Protein AF-X1JPB6-F1 (afdb_monomer)

Radius of gyration: 13.12 Å; Cα contacts (8 Å, |Δi|>4): 41; chains: 1; bounding box: 34×22×32 Å

Secondary structure (DSSP, 8-state):
-HHHHHHHHHHHHHHHHHHH----SSSHHHHHHHHTTT-HHHHHHHHHHHHHHHHHHHHH-

Sequence (61 aa):
MIYQAIGIGIVVSFAFYEIVGLSPGGIVVPGYIALFLDQPIRILVTLLVALLTYFAVKMLS

Solvent-accessible surface area (backbone atoms only — not comparable to full-atom values): 3419 Å² total; per-residue (Å²): 110,69,70,56,13,47,52,50,2,44,53,49,35,52,53,47,26,72,75,69,72,48,79,76,86,53,49,58,61,46,19,51,49,47,65,38,64,92,37,61,67,60,51,51,51,51,54,50,52,51,51,52,50,53,50,55,52,63,76,74,108

InterPro domains:
  IPR008338 Capsule biosynthesis protein CapC [PF14102] (8-61)

Foldseek 3Di:
DLVVLLVQLVVVQVVCCVVVVDRPVDSPVSSVCSVCVVPVVVVVVVVVVVVVVVVVVVVVD

Organism: NCBI:txid412755

Structure (mmCIF, N/CA/C/O backbone):
data_AF-X1JPB6-F1
#
_entry.id   AF-X1JPB6-F1
#
loop_
_atom_site.group_PDB
_atom_site.id
_atom_site.type_symbol
_atom_site.label_atom_id
_atom_site.label_alt_id
_atom_site.label_comp_id
_atom_site.label_asym_id
_atom_site.label_ent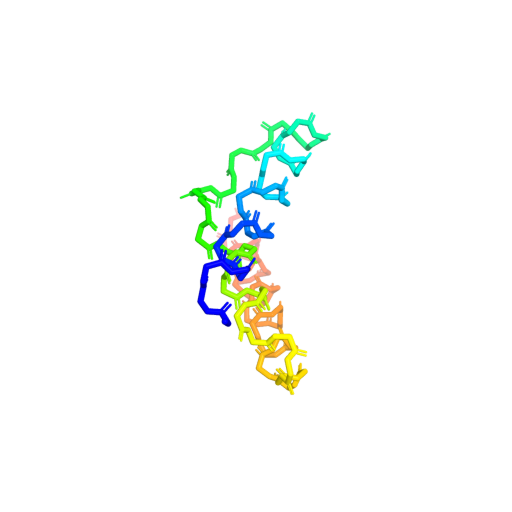ity_id
_atom_site.label_seq_id
_atom_site.pdbx_PDB_ins_code
_atom_site.Cartn_x
_atom_site.Cartn_y
_atom_site.Cartn_z
_atom_site.occupancy
_atom_site.B_iso_or_equiv
_atom_site.auth_seq_id
_atom_site.auth_comp_id
_atom_site.auth_asym_id
_atom_site.auth_atom_id
_atom_site.pdbx_PDB_model_num
ATOM 1 N N . MET A 1 1 ? 12.725 -5.325 -14.053 1.00 68.25 1 MET A N 1
ATOM 2 C CA . MET A 1 1 ? 11.345 -5.350 -13.528 1.00 68.25 1 MET A CA 1
ATOM 3 C C . MET A 1 1 ? 11.309 -5.193 -12.010 1.00 68.25 1 MET A C 1
ATOM 5 O O . MET A 1 1 ? 10.838 -4.169 -11.540 1.00 68.25 1 MET A O 1
ATOM 9 N N . ILE A 1 2 ? 11.872 -6.125 -11.227 1.00 78.94 2 ILE A N 1
ATOM 10 C CA . ILE A 1 2 ? 11.785 -6.075 -9.751 1.00 78.94 2 ILE A CA 1
ATOM 11 C C . ILE A 1 2 ? 12.464 -4.844 -9.124 1.00 78.94 2 ILE A C 1
ATOM 13 O O . ILE A 1 2 ? 11.861 -4.184 -8.288 1.00 78.94 2 ILE A O 1
ATOM 17 N N . TYR A 1 3 ? 13.665 -4.462 -9.575 1.00 85.19 3 TYR A N 1
ATOM 18 C CA . TYR A 1 3 ? 14.364 -3.285 -9.037 1.00 85.19 3 TYR A CA 1
ATOM 19 C C . TYR A 1 3 ? 13.618 -1.971 -9.308 1.00 85.19 3 TYR A C 1
ATOM 21 O O . TYR A 1 3 ? 13.619 -1.079 -8.467 1.00 85.19 3 TYR A O 1
ATOM 29 N N . GLN A 1 4 ? 12.941 -1.865 -10.457 1.00 86.44 4 GLN A N 1
ATOM 30 C CA . GLN A 1 4 ? 12.121 -0.699 -10.803 1.00 86.44 4 GLN A CA 1
ATOM 31 C C . GLN A 1 4 ? 10.865 -0.642 -9.932 1.00 86.44 4 GLN A C 1
ATOM 33 O O . GLN A 1 4 ? 10.554 0.415 -9.398 1.00 86.44 4 GLN A O 1
ATOM 38 N N . ALA A 1 5 ? 10.190 -1.778 -9.729 1.00 83.88 5 ALA A N 1
ATOM 39 C CA . ALA A 1 5 ? 9.034 -1.865 -8.840 1.00 83.88 5 ALA A CA 1
ATOM 40 C C . ALA A 1 5 ? 9.399 -1.517 -7.387 1.00 83.88 5 ALA A C 1
ATOM 42 O O . ALA A 1 5 ? 8.672 -0.775 -6.733 1.00 83.88 5 ALA A O 1
ATOM 43 N N . ILE A 1 6 ? 10.559 -1.981 -6.908 1.00 84.50 6 ILE A N 1
ATOM 44 C CA . ILE A 1 6 ? 11.087 -1.615 -5.587 1.00 84.50 6 ILE A CA 1
ATOM 45 C C . ILE A 1 6 ? 11.390 -0.113 -5.528 1.00 84.50 6 ILE A C 1
ATOM 47 O O . ILE A 1 6 ? 10.960 0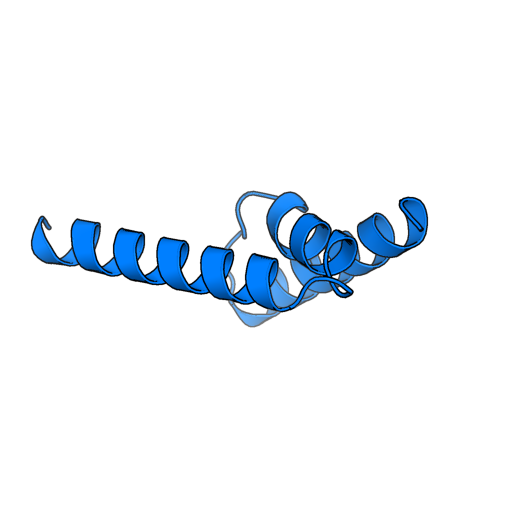.548 -4.590 1.00 84.50 6 ILE A O 1
ATOM 51 N N . GLY A 1 7 ? 12.074 0.445 -6.533 1.00 88.69 7 GLY A N 1
ATOM 52 C CA . GLY A 1 7 ? 12.378 1.878 -6.591 1.00 88.69 7 GLY A CA 1
ATOM 53 C C . GLY A 1 7 ? 11.120 2.752 -6.572 1.00 88.69 7 GLY A C 1
ATOM 54 O O . GLY A 1 7 ? 11.027 3.676 -5.768 1.00 88.69 7 GLY A O 1
ATOM 55 N N . ILE A 1 8 ? 10.122 2.417 -7.395 1.00 87.62 8 ILE A N 1
ATOM 56 C CA . ILE A 1 8 ? 8.822 3.103 -7.424 1.00 87.62 8 ILE A CA 1
ATOM 57 C C . ILE A 1 8 ? 8.110 2.946 -6.0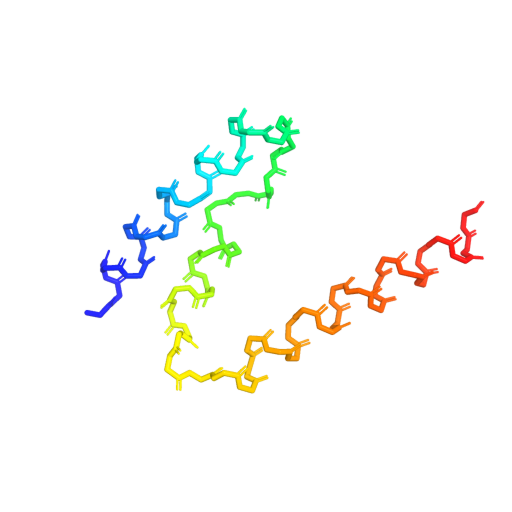77 1.00 87.62 8 ILE A C 1
ATOM 59 O O . ILE A 1 8 ? 7.635 3.932 -5.522 1.00 87.62 8 ILE A O 1
ATOM 63 N N . GLY A 1 9 ? 8.082 1.732 -5.521 1.00 87.50 9 GLY A N 1
ATOM 64 C CA . GLY A 1 9 ? 7.471 1.453 -4.225 1.00 87.50 9 GLY A CA 1
ATOM 65 C C . GLY A 1 9 ? 8.060 2.299 -3.102 1.00 87.50 9 GLY A C 1
ATOM 66 O O . GLY A 1 9 ? 7.314 2.901 -2.337 1.00 87.50 9 GLY A O 1
ATOM 67 N N . ILE A 1 10 ? 9.389 2.415 -3.048 1.00 87.62 10 ILE A N 1
ATOM 68 C CA . ILE A 1 10 ? 10.092 3.245 -2.064 1.00 87.62 10 ILE A CA 1
ATOM 69 C C . ILE A 1 10 ? 9.694 4.715 -2.218 1.00 87.62 10 ILE A C 1
ATOM 71 O O . ILE A 1 10 ? 9.254 5.328 -1.247 1.00 87.62 10 ILE A O 1
ATOM 75 N N . VAL A 1 11 ? 9.809 5.273 -3.427 1.00 89.62 11 VAL A N 1
ATOM 76 C CA . VAL A 1 11 ? 9.511 6.693 -3.682 1.00 89.62 11 VAL A CA 1
ATOM 77 C C . VAL A 1 11 ? 8.059 7.023 -3.335 1.00 89.62 11 VAL A C 1
ATOM 79 O O . VAL A 1 11 ? 7.799 8.012 -2.651 1.00 89.62 11 VAL A O 1
ATOM 82 N N . VAL A 1 12 ? 7.114 6.176 -3.749 1.00 87.50 12 VAL A N 1
ATOM 83 C CA . VAL A 1 12 ? 5.686 6.376 -3.476 1.00 87.50 12 VAL A CA 1
AT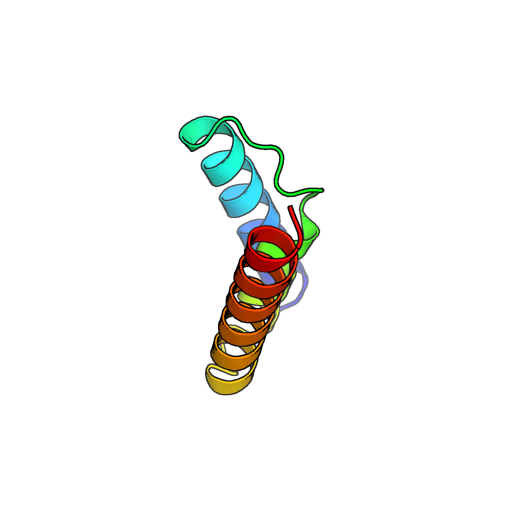OM 84 C C . VAL A 1 12 ? 5.375 6.217 -1.985 1.00 87.50 12 VAL A C 1
ATOM 86 O O . VAL A 1 12 ? 4.614 7.020 -1.452 1.00 87.50 12 VAL A O 1
ATOM 89 N N . SER A 1 13 ? 5.984 5.249 -1.286 1.00 84.50 13 SER A N 1
ATOM 90 C CA . SER A 1 13 ? 5.842 5.108 0.173 1.00 84.50 13 SER A CA 1
ATOM 91 C C . SER A 1 13 ? 6.315 6.350 0.919 1.00 84.50 13 SER A C 1
ATOM 93 O O . SER A 1 13 ? 5.625 6.802 1.830 1.00 84.50 13 SER A O 1
ATOM 95 N N . PHE A 1 14 ? 7.472 6.899 0.540 1.00 87.50 14 PHE A N 1
ATOM 96 C CA . PHE A 1 14 ? 8.008 8.105 1.169 1.00 87.50 14 PHE A CA 1
ATOM 97 C C . PHE A 1 14 ? 7.137 9.328 0.886 1.00 87.50 14 PHE A C 1
ATOM 99 O O . PHE A 1 14 ? 6.786 10.044 1.817 1.00 87.50 14 PHE A O 1
ATOM 106 N N . ALA A 1 15 ? 6.728 9.534 -0.368 1.00 87.94 15 ALA A N 1
ATOM 107 C CA . ALA A 1 15 ? 5.842 10.640 -0.721 1.00 87.94 15 ALA A CA 1
ATOM 108 C C . ALA A 1 15 ? 4.497 10.551 0.019 1.00 87.94 15 ALA A C 1
ATOM 110 O O . ALA A 1 15 ? 4.014 11.548 0.547 1.00 87.94 15 ALA A O 1
ATOM 111 N N . PHE A 1 16 ? 3.906 9.354 0.103 1.00 84.50 16 PHE A N 1
ATOM 112 C CA . PHE A 1 16 ? 2.656 9.142 0.832 1.00 84.50 16 PHE A CA 1
ATOM 113 C C . PHE A 1 16 ? 2.812 9.429 2.328 1.00 84.50 16 PHE A C 1
ATOM 115 O O . PHE A 1 16 ? 1.957 10.093 2.911 1.00 84.50 16 PHE A O 1
ATOM 122 N N . TYR A 1 17 ? 3.906 8.963 2.936 1.00 86.00 17 TYR A N 1
ATOM 123 C CA . TYR A 1 17 ? 4.207 9.246 4.335 1.00 86.00 17 TYR A CA 1
ATOM 124 C C . TYR A 1 17 ? 4.314 10.750 4.599 1.00 86.00 17 TYR A C 1
ATOM 126 O O . TYR A 1 17 ? 3.691 11.244 5.533 1.00 86.00 17 TYR A O 1
ATOM 134 N N . GLU A 1 18 ? 5.036 11.479 3.748 1.00 88.19 18 GLU A N 1
ATOM 135 C CA . GLU A 1 18 ? 5.235 12.922 3.904 1.00 88.19 18 GLU A CA 1
ATOM 136 C C . GLU A 1 18 ? 3.926 13.714 3.739 1.00 88.19 18 GLU A C 1
ATOM 138 O O . GLU A 1 18 ? 3.676 14.670 4.467 1.00 88.19 18 GLU A O 1
ATOM 143 N N . ILE A 1 19 ? 3.060 13.303 2.805 1.00 88.12 19 ILE A N 1
ATOM 144 C CA . ILE A 1 19 ? 1.797 14.001 2.517 1.00 88.12 19 ILE A CA 1
ATOM 145 C C . ILE A 1 19 ? 0.729 13.705 3.575 1.00 88.12 19 ILE A C 1
ATOM 147 O O . ILE A 1 19 ? -0.021 14.598 3.967 1.00 88.12 19 ILE A O 1
ATOM 151 N N . VAL A 1 20 ? 0.608 12.445 3.998 1.00 86.62 20 VAL A N 1
ATOM 152 C CA . VAL A 1 20 ? -0.510 11.981 4.837 1.00 86.62 20 VAL A CA 1
ATOM 153 C C . VAL A 1 20 ? -0.124 11.927 6.320 1.00 86.62 20 VAL A C 1
ATOM 155 O O . VAL A 1 20 ? -0.996 11.883 7.183 1.00 86.62 20 VAL A O 1
ATOM 158 N N . GLY A 1 21 ? 1.173 11.915 6.641 1.00 82.00 21 GLY A N 1
ATOM 159 C CA . GLY A 1 21 ? 1.687 11.754 8.006 1.00 82.00 21 GLY A CA 1
ATOM 160 C C . GLY A 1 21 ? 1.434 10.363 8.602 1.00 82.00 21 GLY A C 1
ATOM 161 O O . GLY A 1 21 ? 1.762 10.110 9.760 1.00 82.00 21 GLY A O 1
ATOM 162 N N . LEU A 1 22 ? 0.844 9.448 7.826 1.00 79.62 22 LEU A N 1
ATOM 163 C CA . LEU A 1 22 ? 0.558 8.077 8.227 1.00 79.62 22 LEU A CA 1
ATOM 164 C C . LEU A 1 22 ? 1.630 7.155 7.661 1.00 79.62 22 LEU A C 1
ATOM 166 O O . LEU A 1 22 ? 1.804 7.062 6.446 1.00 79.62 22 LEU A O 1
ATOM 170 N N . SER A 1 23 ? 2.327 6.437 8.545 1.00 76.75 23 SER A N 1
ATOM 171 C CA . SER A 1 23 ? 3.243 5.374 8.129 1.00 76.75 23 SER A CA 1
ATOM 172 C C . SER A 1 23 ? 2.452 4.282 7.408 1.00 76.75 23 SER A C 1
ATOM 174 O O . SER A 1 23 ? 1.583 3.668 8.029 1.00 76.75 23 SER A O 1
ATOM 176 N N . PRO A 1 24 ? 2.742 3.980 6.129 1.00 66.06 24 PRO A N 1
ATOM 177 C CA . PRO A 1 24 ? 2.014 2.963 5.369 1.00 66.06 24 PRO A CA 1
ATOM 178 C C . PRO A 1 24 ? 2.284 1.516 5.843 1.00 66.06 24 PRO A C 1
ATOM 180 O O . PRO A 1 24 ? 1.994 0.567 5.122 1.00 66.06 24 PRO A O 1
ATOM 183 N N . GLY A 1 25 ? 2.875 1.315 7.029 1.00 65.31 25 GLY A N 1
ATOM 184 C C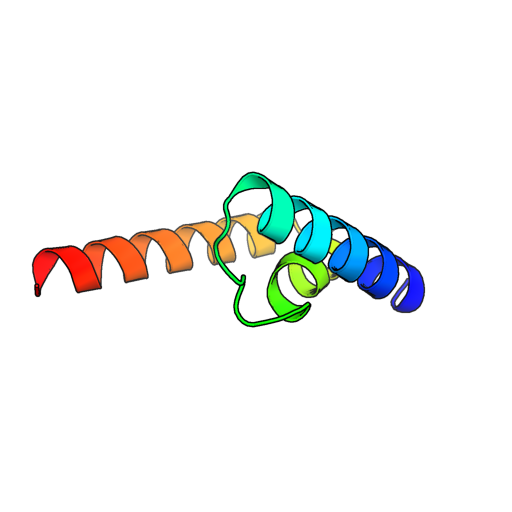A . GLY A 1 25 ? 3.307 0.003 7.526 1.00 65.31 25 GLY A CA 1
ATOM 185 C C . GLY A 1 25 ? 4.569 -0.538 6.837 1.00 65.31 25 GLY A C 1
ATOM 186 O O . GLY A 1 25 ? 4.958 -1.677 7.084 1.00 65.31 25 GLY A O 1
ATOM 187 N N . GLY A 1 26 ? 5.215 0.268 5.981 1.00 64.12 26 GLY A N 1
ATOM 188 C CA . GLY A 1 26 ? 6.457 -0.043 5.265 1.00 64.12 26 GLY A CA 1
ATOM 189 C C . GLY A 1 26 ? 6.411 0.271 3.760 1.00 64.12 26 GLY A C 1
ATOM 190 O O . GLY A 1 26 ? 5.418 0.764 3.230 1.00 64.12 26 GLY A O 1
ATOM 191 N N . ILE A 1 27 ? 7.499 -0.064 3.053 1.00 62.69 27 ILE A N 1
ATOM 192 C CA . ILE A 1 27 ? 7.677 0.064 1.580 1.00 62.69 27 ILE A CA 1
ATOM 193 C C . ILE A 1 27 ? 6.734 -0.869 0.781 1.00 62.69 27 ILE A C 1
ATOM 195 O O . ILE A 1 27 ? 6.593 -0.796 -0.439 1.00 62.69 27 ILE A O 1
ATOM 199 N N . VAL A 1 28 ? 6.085 -1.791 1.485 1.00 72.62 28 VAL A N 1
ATOM 200 C CA . VAL A 1 28 ? 5.541 -3.029 0.934 1.00 72.62 28 VAL A CA 1
ATOM 201 C C . VAL A 1 28 ? 4.309 -2.796 0.050 1.00 72.62 28 VAL A C 1
ATOM 203 O O . VAL A 1 28 ? 4.220 -3.374 -1.030 1.00 72.62 28 VAL A O 1
ATOM 206 N N . VAL A 1 29 ? 3.378 -1.927 0.459 1.00 81.88 29 VAL A N 1
ATOM 207 C CA . VAL A 1 29 ? 2.098 -1.733 -0.252 1.00 81.88 29 VAL A CA 1
ATOM 208 C C . VAL A 1 29 ? 2.281 -1.092 -1.637 1.00 81.88 29 VAL A C 1
ATOM 210 O O . VAL A 1 29 ? 1.908 -1.727 -2.626 1.00 81.88 29 VAL A O 1
ATOM 213 N N . PRO A 1 30 ? 2.882 0.105 -1.781 1.00 83.25 30 PRO A N 1
ATOM 214 C CA . PRO A 1 30 ? 3.114 0.674 -3.107 1.00 83.25 30 PRO A CA 1
ATOM 215 C C . PRO A 1 30 ? 4.147 -0.119 -3.916 1.00 83.25 30 PRO A C 1
ATOM 217 O O . PRO A 1 30 ? 4.063 -0.120 -5.140 1.00 83.25 30 PRO A O 1
ATOM 220 N N . GLY A 1 31 ? 5.064 -0.852 -3.270 1.00 84.75 31 GLY A N 1
ATOM 221 C CA . GLY A 1 31 ? 5.953 -1.799 -3.951 1.00 84.75 31 GLY A CA 1
ATOM 222 C C . GLY A 1 31 ? 5.198 -2.938 -4.640 1.00 84.75 31 GLY A C 1
ATOM 223 O O . GLY A 1 31 ? 5.478 -3.244 -5.799 1.00 84.75 31 GLY A O 1
ATOM 224 N N . TYR A 1 32 ? 4.195 -3.529 -3.980 1.00 83.75 32 TYR A N 1
ATOM 225 C CA . TYR A 1 32 ? 3.340 -4.536 -4.613 1.00 83.75 32 TYR A CA 1
ATOM 226 C C . TYR A 1 32 ? 2.450 -3.945 -5.702 1.00 83.75 32 TYR A C 1
ATOM 228 O O . TYR A 1 32 ? 2.295 -4.571 -6.747 1.00 83.75 32 TYR A O 1
ATOM 236 N N . ILE A 1 33 ? 1.908 -2.739 -5.508 1.00 87.31 33 ILE A N 1
ATOM 237 C CA . ILE A 1 33 ? 1.148 -2.068 -6.572 1.00 87.31 33 ILE A CA 1
ATOM 238 C C . ILE A 1 33 ? 2.042 -1.847 -7.795 1.00 87.31 33 ILE A C 1
ATOM 240 O O . ILE A 1 33 ? 1.637 -2.205 -8.896 1.00 87.31 33 ILE A O 1
ATOM 244 N N . ALA A 1 34 ? 3.270 -1.352 -7.605 1.00 87.50 34 ALA A N 1
ATOM 245 C CA . ALA A 1 34 ? 4.240 -1.152 -8.679 1.00 87.50 34 ALA A CA 1
ATOM 246 C C . ALA A 1 34 ? 4.611 -2.462 -9.397 1.00 87.50 34 ALA A C 1
ATOM 248 O O . ALA A 1 34 ? 4.782 -2.473 -10.615 1.00 87.50 34 ALA A O 1
ATOM 249 N N . LEU A 1 35 ? 4.716 -3.569 -8.653 1.00 87.38 35 LEU A N 1
ATOM 250 C CA . LEU A 1 35 ? 5.029 -4.889 -9.204 1.00 87.38 35 LEU A CA 1
ATOM 251 C C . LEU A 1 35 ? 3.905 -5.447 -10.088 1.00 87.38 35 LEU A C 1
ATOM 253 O O . LEU A 1 35 ? 4.201 -6.166 -11.036 1.00 87.38 35 LEU A O 1
ATOM 257 N N . PHE A 1 36 ? 2.648 -5.130 -9.770 1.00 89.75 36 PHE A N 1
ATOM 258 C CA . PHE A 1 36 ? 1.457 -5.640 -10.458 1.00 89.75 36 PHE A CA 1
ATOM 259 C C . PHE A 1 36 ? 0.748 -4.573 -11.306 1.00 89.75 36 PHE A C 1
ATOM 261 O O . PHE A 1 36 ? -0.448 -4.697 -11.568 1.00 89.75 36 PHE A O 1
ATOM 268 N N . LEU A 1 37 ? 1.460 -3.523 -11.736 1.00 88.00 37 LEU A N 1
ATOM 269 C CA . LEU A 1 37 ? 0.905 -2.449 -12.579 1.00 88.00 37 LEU A CA 1
ATOM 270 C C . LEU A 1 37 ? 0.319 -2.959 -13.903 1.00 88.00 37 LEU A C 1
ATOM 272 O O . LEU A 1 37 ? -0.613 -2.364 -14.435 1.00 88.00 37 LEU A O 1
ATOM 276 N N . ASP A 1 38 ? 0.843 -4.067 -14.418 1.00 91.94 38 ASP A N 1
ATOM 277 C CA . ASP A 1 38 ? 0.363 -4.773 -15.606 1.0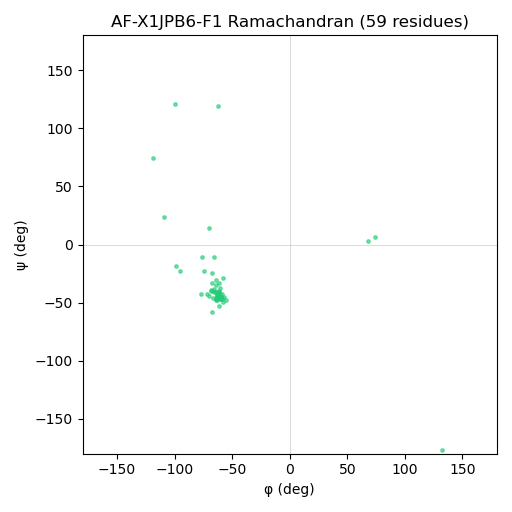0 91.94 38 ASP A CA 1
ATOM 278 C C . ASP A 1 38 ? -0.919 -5.593 -15.355 1.00 91.94 38 ASP A C 1
ATOM 280 O O . ASP A 1 38 ? -1.562 -6.052 -16.298 1.00 91.94 38 ASP A O 1
ATOM 284 N N . GLN A 1 39 ? -1.318 -5.765 -14.091 1.00 92.94 39 GLN A N 1
ATOM 285 C CA . GLN A 1 39 ? -2.446 -6.592 -13.662 1.00 92.94 39 GLN A CA 1
ATOM 286 C C . GLN A 1 39 ? -3.514 -5.741 -12.951 1.00 92.94 39 GLN A C 1
ATOM 288 O O . GLN A 1 39 ? -3.690 -5.838 -11.730 1.00 92.94 39 GLN A O 1
ATOM 293 N N . PRO A 1 40 ? -4.303 -4.941 -13.695 1.00 90.62 40 PRO A N 1
ATOM 294 C CA . PRO A 1 40 ? -5.240 -3.973 -13.115 1.00 90.62 40 PRO A CA 1
ATOM 295 C C . PRO A 1 40 ? -6.321 -4.627 -12.246 1.00 90.62 40 PRO A C 1
ATOM 297 O O . PRO A 1 40 ? -6.721 -4.066 -11.228 1.00 90.62 40 PRO A O 1
ATOM 300 N N . ILE A 1 41 ? -6.752 -5.844 -12.596 1.00 96.12 41 ILE A N 1
ATOM 301 C CA . ILE A 1 41 ? -7.731 -6.612 -11.810 1.00 96.12 41 ILE A CA 1
ATOM 302 C C . ILE A 1 41 ? -7.187 -6.908 -10.407 1.00 96.12 41 ILE A C 1
ATOM 304 O O . ILE A 1 41 ? -7.909 -6.775 -9.423 1.00 96.12 41 ILE A O 1
ATOM 308 N N . ARG A 1 42 ? -5.903 -7.265 -10.290 1.00 92.62 42 ARG A N 1
ATOM 309 C CA . ARG A 1 42 ? -5.270 -7.576 -9.002 1.00 92.62 42 ARG A CA 1
ATOM 310 C C . ARG A 1 42 ? -5.199 -6.335 -8.107 1.00 92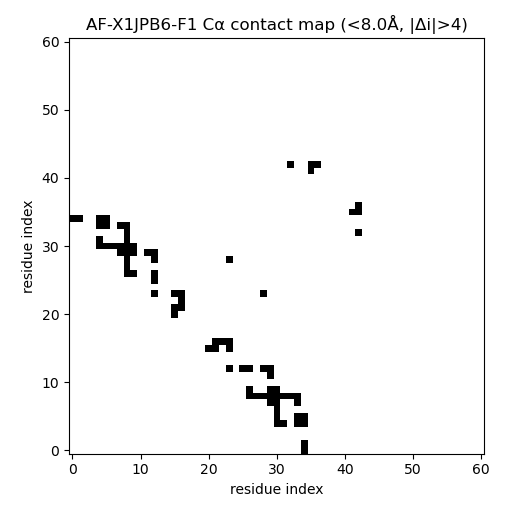.62 42 ARG A C 1
ATOM 312 O O . ARG A 1 42 ? -5.479 -6.427 -6.911 1.00 92.62 42 ARG A O 1
ATOM 319 N N . ILE A 1 43 ? -4.878 -5.178 -8.686 1.00 92.81 43 ILE A N 1
ATOM 320 C CA . ILE A 1 43 ? -4.875 -3.892 -7.973 1.00 92.81 43 ILE A CA 1
ATOM 321 C C . ILE A 1 43 ? -6.292 -3.548 -7.495 1.00 92.81 43 ILE A C 1
ATOM 323 O O . ILE A 1 43 ? -6.481 -3.252 -6.317 1.00 92.81 43 ILE A O 1
ATOM 327 N N . LEU A 1 44 ? -7.294 -3.662 -8.372 1.00 95.06 44 LEU A N 1
ATOM 328 C CA . LEU A 1 44 ? -8.701 -3.435 -8.029 1.00 95.06 44 LEU A CA 1
ATOM 329 C C . LEU A 1 44 ? -9.163 -4.310 -6.861 1.00 95.06 44 LEU A C 1
ATOM 331 O O . LEU A 1 44 ? -9.737 -3.793 -5.907 1.00 95.06 44 LEU A O 1
ATOM 335 N N . VAL A 1 45 ? -8.870 -5.613 -6.897 1.00 95.31 45 VAL A N 1
ATOM 336 C CA . VAL A 1 45 ? -9.219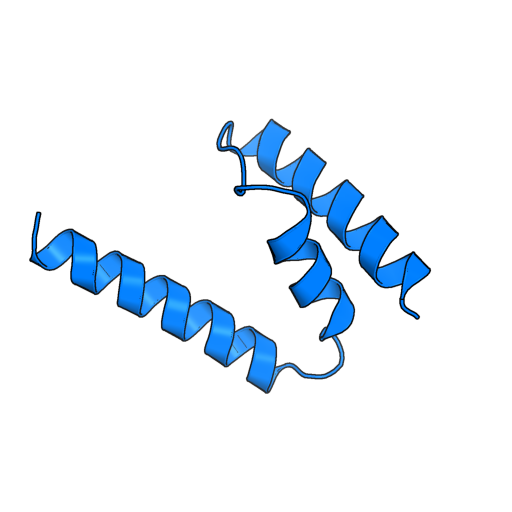 -6.538 -5.807 1.00 95.31 45 VAL A CA 1
ATOM 337 C C . VAL A 1 45 ? -8.526 -6.139 -4.504 1.00 95.31 45 VAL A C 1
ATOM 339 O O . VAL A 1 45 ? -9.158 -6.162 -3.452 1.00 95.31 45 VAL A O 1
ATOM 342 N N . THR A 1 46 ? -7.261 -5.717 -4.563 1.00 92.69 46 THR A N 1
ATOM 343 C CA . THR A 1 46 ? -6.514 -5.263 -3.378 1.00 92.69 46 THR A CA 1
ATOM 344 C C . THR A 1 46 ? -7.188 -4.053 -2.729 1.00 92.69 46 THR A C 1
ATOM 346 O O . THR A 1 46 ? -7.412 -4.045 -1.519 1.00 92.69 46 THR A O 1
ATOM 349 N N . LEU A 1 47 ? -7.572 -3.055 -3.531 1.00 92.31 47 LEU A N 1
ATOM 350 C CA . LEU A 1 47 ? -8.287 -1.868 -3.053 1.00 92.31 47 LEU A CA 1
ATOM 351 C C . LEU A 1 47 ? -9.669 -2.219 -2.489 1.00 92.31 47 LEU A C 1
ATOM 353 O O . LEU A 1 47 ? -10.063 -1.701 -1.446 1.00 92.31 47 LEU A O 1
ATOM 357 N N . LEU A 1 48 ? -10.387 -3.127 -3.150 1.00 96.88 48 LEU A N 1
ATOM 358 C CA . LEU A 1 48 ? -11.713 -3.570 -2.727 1.00 96.88 48 LEU A CA 1
ATOM 359 C C . LEU A 1 48 ? -11.640 -4.280 -1.367 1.00 96.88 48 LEU A C 1
ATOM 361 O O . LEU A 1 48 ? -12.394 -3.940 -0.459 1.00 96.88 48 LEU A O 1
ATOM 365 N N . VAL A 1 49 ? -10.685 -5.196 -1.181 1.00 95.88 49 VAL A N 1
ATOM 366 C CA . VAL A 1 49 ? -10.456 -5.878 0.104 1.00 95.88 49 VAL A CA 1
ATOM 367 C C . VAL A 1 49 ? -10.040 -4.890 1.197 1.00 95.88 49 VAL A C 1
ATOM 369 O O . VAL A 1 49 ? -10.530 -4.996 2.323 1.00 95.88 49 VAL A O 1
ATOM 372 N N . ALA A 1 50 ? -9.188 -3.907 0.885 1.00 92.00 50 ALA A N 1
ATOM 373 C CA . ALA A 1 50 ? -8.800 -2.870 1.841 1.00 92.00 50 ALA A CA 1
ATOM 374 C C . ALA A 1 50 ? -10.015 -2.054 2.321 1.00 92.00 50 ALA A C 1
ATOM 376 O O . ALA A 1 50 ? -10.190 -1.860 3.525 1.00 92.00 50 ALA A O 1
ATOM 377 N N . LEU A 1 51 ? -10.895 -1.645 1.399 1.00 95.69 51 LEU A N 1
ATOM 378 C CA . LEU A 1 51 ? -12.136 -0.937 1.727 1.00 95.69 51 LEU A CA 1
ATOM 379 C C . LEU A 1 51 ? -13.092 -1.803 2.548 1.00 95.69 51 LEU A C 1
ATOM 381 O O . LEU A 1 51 ? -13.599 -1.342 3.569 1.00 95.69 51 LEU A O 1
ATOM 385 N N . LEU A 1 52 ? -13.317 -3.057 2.145 1.00 97.69 52 LEU A N 1
ATOM 386 C CA . LEU A 1 52 ? -14.168 -3.984 2.895 1.00 97.69 52 LEU A CA 1
ATOM 387 C C . LEU A 1 52 ? -13.654 -4.188 4.321 1.00 97.69 52 LEU A C 1
ATOM 389 O O . LEU A 1 52 ? -14.442 -4.151 5.260 1.00 97.69 52 LEU A O 1
ATOM 393 N N . THR A 1 53 ? -12.340 -4.345 4.489 1.00 95.31 53 THR A N 1
ATOM 394 C CA . THR A 1 53 ? -11.713 -4.486 5.810 1.00 95.31 53 THR A CA 1
ATOM 395 C C . THR A 1 53 ? -11.926 -3.231 6.653 1.00 95.31 53 THR A C 1
ATOM 397 O O . THR A 1 53 ? -12.336 -3.333 7.807 1.00 95.31 53 THR A O 1
ATOM 400 N N . TYR A 1 54 ? -11.719 -2.044 6.073 1.00 94.62 54 TYR A N 1
ATOM 401 C CA . TYR A 1 54 ? -11.977 -0.774 6.752 1.00 94.62 54 TYR A CA 1
ATOM 402 C C . TYR A 1 54 ? -13.434 -0.659 7.223 1.00 94.62 54 TYR A C 1
ATOM 404 O O . TYR A 1 54 ? -13.681 -0.349 8.389 1.00 94.62 54 TYR A O 1
ATOM 412 N N . PHE A 1 55 ? -14.401 -0.941 6.344 1.00 97.38 55 PHE A N 1
ATOM 413 C CA . PHE A 1 55 ? -15.819 -0.873 6.699 1.00 97.38 55 PHE A CA 1
ATOM 414 C C . PHE A 1 55 ? -16.212 -1.931 7.728 1.00 97.38 55 PHE A C 1
ATOM 416 O O . PHE A 1 55 ? -16.949 -1.608 8.653 1.00 97.38 55 PHE A O 1
ATOM 423 N N . ALA A 1 56 ? -15.693 -3.155 7.618 1.00 97.94 56 ALA A N 1
ATOM 424 C CA . ALA A 1 56 ? -15.951 -4.211 8.591 1.00 97.94 56 ALA A CA 1
ATOM 425 C C . ALA A 1 56 ? -15.488 -3.805 9.997 1.00 97.94 56 ALA A C 1
ATOM 427 O O . ALA A 1 56 ? -16.254 -3.923 10.948 1.00 97.94 56 ALA A O 1
ATOM 428 N N . VAL A 1 57 ? -14.272 -3.261 10.124 1.00 97.50 57 VAL A N 1
ATOM 429 C CA . VAL A 1 57 ? -13.759 -2.761 11.411 1.00 97.50 57 VAL A CA 1
ATOM 430 C C . VAL A 1 57 ? -14.613 -1.601 11.921 1.00 97.50 57 VAL A C 1
ATOM 432 O O . VAL A 1 57 ? -15.009 -1.607 13.081 1.00 97.50 57 VAL A O 1
ATOM 435 N N . LYS A 1 58 ? -14.959 -0.646 11.052 1.00 96.31 58 LYS A N 1
ATOM 436 C CA . LYS A 1 58 ? -15.775 0.519 11.417 1.00 96.31 58 LYS A CA 1
ATOM 437 C C . LYS A 1 58 ? -17.198 0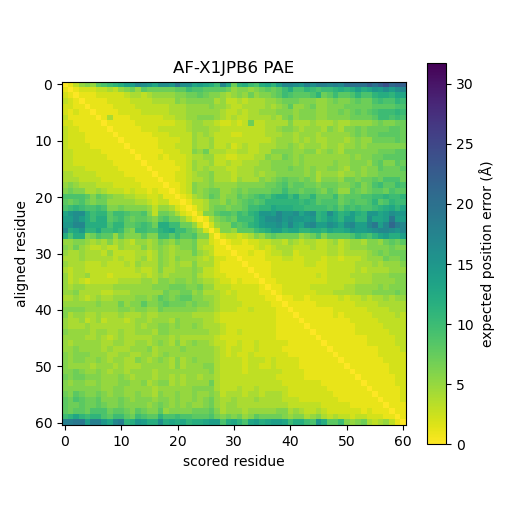.162 11.856 1.00 96.31 58 LYS A C 1
ATOM 439 O O . LYS A 1 58 ? -17.781 0.897 12.637 1.00 96.31 58 LYS A O 1
ATOM 444 N N . MET A 1 59 ? -17.778 -0.922 11.338 1.00 97.38 59 MET A N 1
ATOM 445 C CA . MET A 1 59 ? -19.092 -1.401 11.783 1.00 97.38 59 MET A CA 1
ATOM 446 C C . MET A 1 59 ? -19.038 -2.081 13.158 1.00 97.38 59 MET A C 1
ATOM 448 O O . MET A 1 59 ? -20.071 -2.185 13.812 1.00 97.38 59 MET A O 1
ATOM 452 N N . LEU A 1 60 ? -17.864 -2.571 13.569 1.00 95.94 60 LEU A N 1
ATOM 453 C CA . LEU A 1 60 ? -17.657 -3.277 14.836 1.00 95.94 60 LEU A CA 1
ATOM 454 C C . LEU A 1 60 ? -17.156 -2.368 15.972 1.00 95.94 60 LEU A C 1
ATOM 456 O O . LEU A 1 60 ? -17.314 -2.744 17.133 1.00 95.94 60 LEU A O 1
ATOM 460 N N . SER A 1 61 ? -16.530 -1.228 15.652 1.00 88.25 61 SER A N 1
ATOM 461 C CA . SER A 1 61 ? -16.072 -0.206 16.611 1.00 88.25 61 SER A CA 1
ATOM 462 C C . SER A 1 61 ? -17.166 0.795 16.956 1.00 88.25 61 SER A C 1
ATOM 464 O O . SER A 1 61 ? -17.294 1.129 18.150 1.00 88.25 61 SER A O 1
#

Mean predicted aligned error: 4.95 Å

pLDDT: mean 87.26, std 8.58, range [62.69, 97.94]